Protein AF-A0A402BW98-F1 (afdb_monomer_lite)

Secondary structure (DSSP, 8-state):
-EEEEEEEEEETTEEEEEE--SS-S--EEEEHHHHHHHHHHTT--EEEEES-TTTTHHHHHHHHHHHHHTT-EEEEE-SS-HHHHHHHHTT-HHHHHHHHHSEEE------S----

Structure (mmCIF, N/CA/C/O backbone):
data_AF-A0A402BW98-F1
#
_entry.id   AF-A0A402BW98-F1
#
loop_
_atom_site.group_PDB
_atom_site.id
_atom_site.type_symbol
_atom_site.label_atom_id
_atom_site.label_alt_id
_atom_site.label_comp_id
_atom_site.label_asym_id
_atom_site.label_entity_id
_atom_site.label_seq_id
_atom_site.pdbx_PDB_ins_code
_atom_site.Cartn_x
_atom_site.Cartn_y
_atom_site.Cartn_z
_atom_site.occupancy
_atom_site.B_iso_or_equiv
_atom_site.auth_seq_id
_atom_site.auth_comp_id
_atom_site.auth_asym_id
_atom_site.auth_atom_id
_atom_site.pdbx_PDB_model_num
ATOM 1 N N . MET A 1 1 ? -4.798 -12.628 -4.445 1.00 76.06 1 MET A N 1
ATOM 2 C CA . MET A 1 1 ? -3.613 -12.002 -5.081 1.00 76.06 1 MET A CA 1
ATOM 3 C C . MET A 1 1 ? -2.662 -11.672 -3.960 1.00 76.06 1 MET A C 1
ATOM 5 O O . MET A 1 1 ? -3.155 -11.233 -2.933 1.00 76.06 1 MET A O 1
ATOM 9 N N . ASN A 1 2 ? -1.365 -11.901 -4.153 1.00 87.69 2 ASN A N 1
ATOM 10 C CA . ASN A 1 2 ? -0.379 -11.767 -3.084 1.00 87.69 2 ASN A CA 1
ATOM 11 C C . ASN A 1 2 ? 0.565 -10.602 -3.391 1.00 87.69 2 ASN A C 1
ATOM 13 O O . ASN A 1 2 ? 0.871 -10.343 -4.560 1.00 87.69 2 ASN A O 1
ATOM 17 N N . LEU A 1 3 ? 1.009 -9.919 -2.343 1.00 91.25 3 LEU A N 1
ATOM 18 C CA . LEU A 1 3 ? 2.116 -8.972 -2.366 1.00 91.25 3 LEU A CA 1
ATOM 19 C C . LEU A 1 3 ? 3.427 -9.731 -2.179 1.00 91.25 3 LEU A C 1
ATOM 21 O O . LEU A 1 3 ? 3.516 -10.618 -1.335 1.00 91.25 3 LEU A O 1
ATOM 25 N N . ARG A 1 4 ? 4.441 -9.365 -2.960 1.00 92.50 4 ARG A N 1
ATOM 26 C CA . ARG A 1 4 ? 5.830 -9.772 -2.747 1.00 92.50 4 ARG A CA 1
ATOM 27 C C . ARG A 1 4 ? 6.474 -8.753 -1.821 1.00 92.50 4 ARG A C 1
ATOM 29 O O . ARG A 1 4 ? 6.599 -7.581 -2.182 1.00 92.50 4 ARG A O 1
ATOM 36 N N . VAL A 1 5 ? 6.835 -9.200 -0.631 1.00 92.12 5 VAL A N 1
ATOM 37 C CA . VAL A 1 5 ? 7.271 -8.354 0.478 1.00 92.12 5 VAL A CA 1
ATOM 38 C C . VAL A 1 5 ? 8.657 -8.807 0.910 1.00 92.12 5 VAL A C 1
ATOM 40 O O . VAL A 1 5 ? 8.860 -9.987 1.189 1.00 92.12 5 VAL A O 1
ATOM 43 N N . SER A 1 6 ? 9.610 -7.884 0.947 1.00 91.62 6 SER A N 1
ATOM 44 C CA . SER A 1 6 ? 10.968 -8.135 1.437 1.00 91.62 6 SER A CA 1
ATOM 45 C C . SER A 1 6 ? 11.008 -8.123 2.965 1.00 91.62 6 SER A C 1
ATOM 47 O O . SER A 1 6 ? 11.655 -8.969 3.575 1.00 91.62 6 SER A O 1
ATOM 49 N N . SER A 1 7 ? 10.259 -7.225 3.606 1.00 91.88 7 SER A N 1
ATOM 50 C CA . SER A 1 7 ? 10.093 -7.216 5.062 1.00 91.88 7 SER A CA 1
ATOM 51 C C . SER A 1 7 ? 8.847 -6.450 5.509 1.00 91.88 7 SER A C 1
ATOM 53 O O . SER A 1 7 ? 8.281 -5.645 4.767 1.00 91.88 7 SER A O 1
ATOM 55 N N . ILE A 1 8 ? 8.424 -6.710 6.745 1.00 93.62 8 ILE A N 1
ATOM 56 C CA . ILE A 1 8 ? 7.385 -5.954 7.442 1.00 93.62 8 ILE A CA 1
ATOM 57 C C . ILE A 1 8 ? 8.000 -5.367 8.709 1.00 93.62 8 ILE A C 1
ATOM 59 O O . ILE A 1 8 ? 8.675 -6.077 9.452 1.00 93.62 8 ILE A O 1
ATOM 63 N N . LEU A 1 9 ? 7.739 -4.088 8.954 1.00 94.88 9 LEU A N 1
ATOM 64 C CA . LEU A 1 9 ? 8.121 -3.377 10.169 1.00 94.88 9 LEU A CA 1
ATOM 65 C C . LEU A 1 9 ? 6.863 -2.813 10.823 1.00 94.88 9 LEU A C 1
ATOM 67 O O . LEU A 1 9 ? 5.967 -2.324 10.133 1.00 94.88 9 LEU A O 1
ATOM 71 N N . ILE A 1 10 ? 6.795 -2.897 12.147 1.00 94.50 10 ILE A N 1
ATOM 72 C CA . ILE A 1 10 ? 5.662 -2.412 12.933 1.00 94.50 10 ILE A CA 1
ATOM 73 C C . ILE A 1 10 ? 6.220 -1.477 13.992 1.00 94.50 10 ILE A C 1
ATOM 75 O O . ILE A 1 10 ? 6.999 -1.901 14.845 1.00 94.50 10 ILE A O 1
ATOM 79 N N . GLU A 1 11 ? 5.824 -0.213 13.926 1.00 92.44 11 GLU A N 1
ATOM 80 C CA . GLU A 1 11 ? 6.269 0.826 14.849 1.00 92.44 11 GLU A CA 1
ATOM 81 C C . GLU A 1 11 ? 5.050 1.568 15.388 1.00 92.44 11 GLU A C 1
ATOM 83 O O . GLU A 1 11 ? 4.299 2.185 14.637 1.00 92.44 11 GLU A O 1
ATOM 88 N N . ALA A 1 12 ? 4.833 1.491 16.703 1.00 89.00 12 ALA A N 1
ATOM 89 C CA . ALA A 1 12 ? 3.641 2.024 17.362 1.00 89.00 12 ALA A CA 1
ATOM 90 C C . ALA A 1 12 ? 2.331 1.546 16.697 1.00 89.00 12 ALA A C 1
ATOM 92 O O . ALA A 1 12 ? 1.935 0.403 16.906 1.00 89.00 12 ALA A O 1
ATOM 93 N N . ASN A 1 13 ? 1.678 2.406 15.907 1.00 91.12 13 ASN A N 1
ATOM 94 C CA . ASN A 1 13 ? 0.422 2.118 15.206 1.00 91.12 13 ASN A CA 1
ATOM 95 C C . ASN A 1 13 ? 0.585 2.098 13.675 1.00 91.12 13 ASN A C 1
ATOM 97 O O . ASN A 1 13 ? -0.419 2.157 12.958 1.00 91.12 13 ASN A O 1
ATOM 101 N N . ASP A 1 14 ? 1.821 2.022 13.184 1.00 93.44 14 ASP A N 1
ATOM 102 C CA . ASP A 1 14 ? 2.151 2.093 11.767 1.00 93.44 14 ASP A CA 1
ATOM 103 C C . ASP A 1 14 ? 2.731 0.755 11.294 1.00 93.44 14 ASP A C 1
ATOM 105 O O . ASP A 1 14 ? 3.626 0.174 11.914 1.00 93.44 14 ASP A O 1
ATOM 109 N N . LEU A 1 15 ? 2.212 0.260 10.171 1.00 95.81 15 LEU A N 1
ATOM 110 C CA . LEU A 1 15 ? 2.673 -0.951 9.498 1.00 95.81 15 LEU A CA 1
ATOM 111 C C . LEU A 1 15 ? 3.402 -0.559 8.212 1.00 95.81 15 LEU A C 1
ATOM 113 O O . LEU A 1 15 ? 2.771 -0.146 7.239 1.00 95.81 15 LEU A O 1
ATOM 117 N N . THR A 1 16 ? 4.719 -0.733 8.174 1.00 95.75 16 THR A N 1
ATOM 118 C CA . THR A 1 16 ? 5.513 -0.527 6.958 1.00 95.75 16 THR A CA 1
ATOM 119 C C . THR A 1 16 ? 5.738 -1.855 6.248 1.00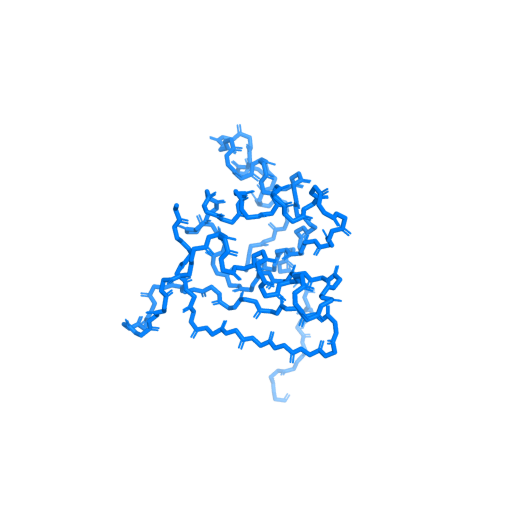 95.75 16 THR A C 1
ATOM 121 O O . THR A 1 16 ? 6.306 -2.792 6.806 1.00 95.75 16 THR A O 1
ATOM 124 N N . ILE A 1 17 ? 5.301 -1.929 4.994 1.00 94.56 17 ILE A N 1
ATOM 125 C CA . ILE A 1 17 ? 5.457 -3.077 4.104 1.00 94.56 17 ILE A CA 1
ATOM 126 C C . ILE A 1 17 ? 6.508 -2.709 3.059 1.00 94.56 17 ILE A C 1
ATOM 128 O O . ILE A 1 17 ? 6.240 -1.931 2.138 1.00 94.56 17 ILE A O 1
ATOM 132 N N . ASN A 1 18 ? 7.697 -3.293 3.192 1.00 92.12 18 ASN A N 1
ATOM 133 C CA . ASN A 1 18 ? 8.765 -3.144 2.213 1.00 92.12 18 ASN A CA 1
ATOM 134 C C . ASN A 1 18 ? 8.481 -4.071 1.033 1.00 92.12 18 ASN A C 1
ATOM 136 O O . ASN A 1 18 ? 8.434 -5.296 1.161 1.00 92.12 18 ASN A O 1
ATOM 140 N N . LEU A 1 19 ? 8.227 -3.473 -0.122 1.00 91.19 19 LEU A N 1
ATOM 141 C CA . LEU A 1 19 ? 7.916 -4.177 -1.349 1.00 91.19 19 LEU A CA 1
ATOM 142 C C . LEU A 1 19 ? 9.189 -4.748 -1.954 1.00 91.19 19 LEU A C 1
ATOM 144 O O . LEU A 1 19 ? 10.228 -4.095 -2.012 1.00 91.19 19 LEU A O 1
ATOM 148 N N . TYR A 1 20 ? 9.066 -5.963 -2.466 1.00 89.31 20 TYR A N 1
ATOM 149 C CA . TYR A 1 20 ? 10.109 -6.568 -3.266 1.00 89.31 20 TYR A CA 1
ATOM 150 C C . TYR A 1 20 ? 10.320 -5.800 -4.583 1.00 89.31 20 TYR A C 1
ATOM 152 O O . TYR A 1 20 ? 9.348 -5.522 -5.296 1.00 89.31 20 TYR A O 1
ATOM 160 N N . ASP A 1 21 ? 11.578 -5.490 -4.897 1.00 82.62 21 ASP A N 1
ATOM 161 C CA . ASP A 1 21 ? 12.016 -4.658 -6.026 1.00 82.62 21 ASP A CA 1
ATOM 162 C C . ASP A 1 21 ? 12.598 -5.454 -7.211 1.00 82.62 21 ASP A C 1
ATOM 164 O O . ASP A 1 21 ? 12.909 -4.875 -8.250 1.00 82.62 21 ASP A O 1
ATOM 168 N N . GLY A 1 22 ? 12.718 -6.780 -7.087 1.00 80.06 22 GLY A N 1
ATOM 169 C CA . GLY A 1 22 ? 13.270 -7.636 -8.140 1.00 80.06 22 GLY A CA 1
ATOM 170 C C . GLY A 1 22 ? 14.771 -7.917 -8.044 1.00 80.06 22 GLY A C 1
ATOM 171 O O . GLY A 1 22 ? 15.269 -8.626 -8.914 1.00 80.06 22 GLY A O 1
ATOM 172 N N . GLN A 1 23 ? 15.497 -7.383 -7.049 1.00 77.06 23 GLN A N 1
ATOM 173 C CA . GLN A 1 23 ? 16.964 -7.513 -6.989 1.00 77.06 23 GLN A CA 1
ATOM 174 C C . GLN A 1 23 ? 17.485 -8.671 -6.119 1.00 77.06 23 GLN A C 1
ATOM 176 O O . GLN A 1 23 ? 18.603 -9.128 -6.341 1.00 77.06 23 GLN A O 1
ATOM 181 N N . CYS A 1 24 ? 16.692 -9.172 -5.168 1.00 68.19 24 CYS A N 1
ATOM 182 C CA . CYS A 1 24 ? 17.083 -10.260 -4.253 1.00 68.19 24 CYS A CA 1
ATOM 183 C C . CYS A 1 24 ? 16.158 -11.481 -4.391 1.00 68.19 24 CYS A C 1
ATOM 185 O O . CYS A 1 24 ? 14.960 -11.314 -4.534 1.00 68.19 24 CYS A O 1
ATOM 187 N N . ASP A 1 25 ? 16.633 -12.720 -4.307 1.00 74.75 25 ASP A N 1
ATOM 188 C CA . ASP A 1 25 ? 15.715 -13.872 -4.436 1.00 74.75 25 ASP A CA 1
ATOM 189 C C . ASP A 1 25 ? 14.816 -14.084 -3.199 1.00 74.75 25 ASP A C 1
ATOM 191 O O . ASP A 1 25 ? 13.761 -14.718 -3.292 1.00 74.75 25 ASP A O 1
ATOM 195 N N . ASP A 1 26 ? 15.180 -13.491 -2.059 1.00 82.50 26 ASP A N 1
ATOM 196 C CA . ASP A 1 26 ? 14.439 -13.613 -0.805 1.00 82.50 26 ASP A CA 1
ATOM 197 C C . ASP A 1 26 ? 13.273 -12.615 -0.728 1.00 82.50 26 ASP A C 1
ATOM 199 O O . ASP A 1 26 ? 13.442 -11.418 -0.475 1.00 82.50 26 ASP A O 1
ATOM 203 N N . TYR A 1 27 ? 12.054 -13.127 -0.911 1.00 88.00 27 TYR A N 1
ATOM 204 C CA . TYR A 1 27 ? 10.810 -12.407 -0.645 1.00 88.00 27 TYR A CA 1
ATOM 205 C C . TYR A 1 27 ? 9.738 -13.343 -0.086 1.00 88.00 27 TYR A C 1
ATOM 207 O O . TYR A 1 27 ? 9.689 -14.536 -0.382 1.00 88.00 27 TYR A O 1
ATOM 215 N N . ASN A 1 28 ? 8.815 -12.771 0.680 1.00 89.38 28 ASN A N 1
ATOM 216 C CA . ASN A 1 28 ? 7.628 -13.459 1.162 1.00 89.38 28 ASN A CA 1
ATOM 217 C C . ASN A 1 28 ? 6.412 -13.094 0.313 1.00 89.38 28 ASN A C 1
ATOM 219 O O . ASN A 1 28 ? 6.265 -11.960 -0.149 1.00 89.38 28 ASN A O 1
ATOM 223 N N . LEU A 1 29 ? 5.515 -14.060 0.130 1.00 91.69 29 LEU A N 1
ATOM 224 C CA . LEU A 1 29 ? 4.197 -13.821 -0.446 1.00 91.69 29 LEU A CA 1
ATOM 225 C C . LEU A 1 29 ? 3.195 -13.624 0.680 1.00 91.69 29 LEU A C 1
ATOM 227 O O . LEU A 1 29 ? 2.937 -14.543 1.450 1.00 91.69 29 LEU A O 1
ATOM 231 N N . ILE A 1 30 ? 2.610 -12.435 0.739 1.00 92.50 30 ILE A N 1
ATOM 232 C CA . ILE A 1 30 ? 1.636 -12.073 1.765 1.00 92.50 30 ILE A CA 1
ATOM 233 C C . ILE A 1 30 ? 0.309 -11.798 1.078 1.00 92.50 30 ILE A C 1
ATOM 235 O O . ILE A 1 30 ? 0.232 -11.016 0.127 1.00 92.50 30 ILE A O 1
ATOM 239 N N . ASP A 1 31 ? -0.735 -12.491 1.515 1.00 92.00 31 ASP A N 1
ATOM 240 C CA . ASP A 1 31 ? -2.074 -12.274 0.992 1.00 92.00 31 ASP A CA 1
ATOM 241 C C . ASP A 1 31 ? -2.748 -11.051 1.640 1.00 92.00 31 ASP A C 1
ATOM 243 O O . ASP A 1 31 ? -2.340 -10.534 2.683 1.00 92.00 31 ASP A O 1
ATOM 247 N N . ASN A 1 32 ? -3.806 -10.567 0.992 1.00 90.06 32 ASN A N 1
ATOM 248 C CA . ASN A 1 32 ? -4.557 -9.414 1.478 1.00 90.06 32 ASN A CA 1
ATOM 249 C C . ASN A 1 32 ? -5.211 -9.659 2.849 1.00 90.06 32 ASN A C 1
ATOM 251 O O . ASN A 1 32 ? -5.368 -8.711 3.614 1.00 90.06 32 ASN A O 1
ATOM 255 N N . ALA A 1 33 ? -5.630 -10.892 3.145 1.00 91.44 33 ALA A N 1
ATOM 256 C CA . ALA A 1 33 ? -6.348 -11.213 4.374 1.00 91.44 33 ALA A CA 1
ATOM 257 C C . ALA A 1 33 ? -5.413 -11.159 5.587 1.00 91.44 33 ALA A C 1
ATOM 259 O O . ALA A 1 33 ? -5.784 -10.583 6.604 1.00 91.44 33 ALA A O 1
ATOM 260 N N . ALA A 1 34 ? -4.183 -11.649 5.451 1.00 92.94 34 ALA A N 1
ATOM 261 C CA . ALA A 1 34 ? -3.144 -11.584 6.466 1.00 92.94 34 ALA A CA 1
ATOM 262 C C . ALA A 1 34 ? -2.824 -10.134 6.855 1.00 92.94 34 ALA A C 1
ATOM 264 O O . ALA A 1 34 ? -2.714 -9.825 8.038 1.00 92.94 34 ALA A O 1
ATOM 265 N N . ILE A 1 35 ? -2.752 -9.221 5.879 1.00 92.88 35 ILE A N 1
ATOM 266 C CA . ILE A 1 35 ? -2.533 -7.791 6.155 1.00 92.88 35 ILE A CA 1
ATOM 267 C C . ILE A 1 35 ? -3.716 -7.202 6.927 1.00 92.88 35 ILE A C 1
ATOM 269 O O . ILE A 1 35 ? -3.512 -6.483 7.901 1.00 92.88 35 ILE A O 1
ATOM 273 N N . LEU A 1 36 ? -4.950 -7.517 6.525 1.00 93.50 36 LEU A N 1
ATOM 274 C CA . LEU A 1 36 ? -6.147 -7.040 7.223 1.00 93.50 36 LEU A CA 1
ATOM 275 C C . LEU A 1 36 ? -6.235 -7.580 8.656 1.00 93.50 36 LEU A C 1
ATOM 277 O O . LEU A 1 36 ? -6.589 -6.830 9.564 1.00 93.50 36 LEU A O 1
ATOM 281 N N . MET A 1 37 ? -5.880 -8.851 8.866 1.00 93.44 37 MET A N 1
ATOM 282 C CA . MET A 1 37 ? -5.811 -9.457 10.196 1.00 93.44 37 MET A CA 1
ATOM 283 C C . MET A 1 37 ? -4.780 -8.745 11.070 1.00 93.44 37 MET A C 1
ATOM 285 O O . MET A 1 37 ? -5.138 -8.288 12.151 1.00 93.44 37 MET A O 1
ATOM 289 N N . LEU A 1 38 ? -3.553 -8.551 10.572 1.00 92.38 38 LEU A N 1
ATOM 290 C CA . LEU A 1 38 ? -2.491 -7.837 11.290 1.00 92.38 38 LEU A CA 1
ATOM 291 C C . LEU A 1 38 ? -2.913 -6.419 11.685 1.00 92.38 38 LEU A C 1
ATOM 293 O O . LEU A 1 38 ? -2.707 -5.998 12.821 1.00 92.38 38 LEU A O 1
ATOM 297 N N . VAL A 1 39 ? -3.531 -5.687 10.757 1.00 94.31 39 VAL A N 1
ATOM 298 C CA . VAL A 1 39 ? -3.987 -4.314 10.996 1.00 94.31 39 VAL A CA 1
ATOM 299 C C . VAL A 1 39 ? -5.045 -4.259 12.095 1.00 94.31 39 VAL A C 1
ATOM 301 O O . VAL A 1 39 ? -4.987 -3.385 12.959 1.00 94.31 39 VAL A O 1
ATOM 304 N N . ASN A 1 40 ? -5.982 -5.206 12.093 1.00 92.75 40 ASN A N 1
ATOM 305 C CA . ASN A 1 40 ? -7.031 -5.281 13.099 1.00 92.75 40 ASN A CA 1
ATOM 306 C C . ASN A 1 40 ? -6.500 -5.733 14.471 1.00 92.75 40 ASN A C 1
ATOM 308 O O . ASN A 1 40 ? -6.814 -5.109 15.481 1.00 92.75 40 ASN A O 1
ATOM 312 N N . GLU A 1 41 ? -5.686 -6.789 14.514 1.00 92.88 41 GLU A N 1
ATOM 313 C CA . GLU A 1 41 ? -5.139 -7.362 15.754 1.00 92.88 41 GLU A CA 1
ATOM 314 C C . GLU A 1 41 ? -4.233 -6.383 16.499 1.00 92.88 41 GLU A C 1
ATOM 316 O O . GLU A 1 41 ? -4.272 -6.307 17.727 1.00 92.88 41 GLU A O 1
ATOM 321 N N . LEU A 1 42 ? -3.445 -5.607 15.757 1.00 92.94 42 LEU A N 1
ATOM 322 C CA . LEU A 1 42 ? -2.466 -4.679 16.317 1.00 92.94 42 LEU A CA 1
ATOM 323 C C . LEU A 1 42 ? -2.983 -3.237 16.389 1.00 92.94 42 LEU A C 1
ATOM 325 O O . LEU A 1 42 ? -2.233 -2.338 16.755 1.00 92.94 42 LEU A O 1
ATOM 329 N N . ASN A 1 43 ? -4.263 -3.008 16.064 1.00 92.94 43 ASN A N 1
ATOM 330 C CA . ASN A 1 43 ? -4.905 -1.688 16.064 1.00 92.94 43 ASN A CA 1
ATOM 331 C C . ASN A 1 43 ? -4.116 -0.633 15.260 1.00 92.94 43 ASN A C 1
ATOM 333 O O . ASN A 1 43 ? -4.055 0.545 15.631 1.00 92.94 43 ASN A O 1
ATOM 337 N N . ILE A 1 44 ? -3.524 -1.075 14.148 1.00 95.69 44 ILE A N 1
ATOM 338 C CA . ILE A 1 44 ? -2.780 -0.234 13.212 1.00 95.69 44 ILE A CA 1
ATOM 339 C C . ILE A 1 44 ? -3.717 0.854 12.689 1.00 95.69 44 ILE A C 1
ATOM 341 O O . ILE A 1 44 ? -4.892 0.610 12.417 1.00 95.69 44 ILE A O 1
ATOM 345 N N . LYS A 1 45 ? -3.205 2.075 12.557 1.00 94.38 45 LYS A N 1
ATOM 346 C CA . LYS A 1 45 ? -3.930 3.231 12.006 1.00 94.38 45 LYS A CA 1
ATOM 347 C C . LYS A 1 45 ? -3.437 3.606 10.618 1.00 94.38 45 LYS A C 1
ATOM 349 O O . LYS A 1 45 ? -4.178 4.238 9.864 1.00 94.38 45 LYS A O 1
ATOM 354 N N . GLN A 1 46 ? -2.220 3.197 10.275 1.00 95.06 46 GLN A N 1
ATOM 355 C CA . GLN A 1 46 ? -1.574 3.551 9.025 1.00 95.06 46 GLN A CA 1
ATOM 356 C C . GLN A 1 46 ? -0.805 2.370 8.431 1.00 95.06 46 GLN A C 1
ATOM 358 O O . GLN A 1 46 ? -0.094 1.657 9.133 1.00 95.06 46 GLN A O 1
ATOM 363 N N . VAL A 1 47 ? -0.912 2.192 7.117 1.00 95.69 47 VAL A N 1
ATOM 364 C CA . VAL A 1 47 ? -0.105 1.241 6.348 1.00 95.69 47 VAL A CA 1
ATOM 365 C C . VAL A 1 47 ? 0.718 2.000 5.315 1.00 95.69 47 VAL A C 1
ATOM 367 O O . VAL A 1 47 ? 0.171 2.772 4.528 1.00 95.69 47 VAL A O 1
ATOM 370 N N . ILE A 1 48 ? 2.026 1.766 5.300 1.00 94.94 48 ILE A N 1
ATOM 371 C CA . ILE A 1 48 ? 2.978 2.399 4.388 1.00 94.94 48 ILE A CA 1
ATOM 372 C C . ILE A 1 48 ? 3.548 1.326 3.461 1.00 94.94 48 ILE A C 1
ATOM 374 O O . ILE A 1 48 ? 4.229 0.408 3.909 1.00 94.94 48 ILE A O 1
ATOM 378 N N . PHE A 1 49 ? 3.315 1.450 2.159 1.00 94.00 49 PHE A N 1
ATOM 379 C CA . PHE A 1 49 ? 4.002 0.659 1.141 1.00 94.00 49 PHE A CA 1
ATOM 380 C C . PHE A 1 49 ? 5.282 1.381 0.715 1.00 94.00 49 PHE A C 1
ATOM 382 O O . PHE A 1 49 ? 5.205 2.499 0.205 1.00 94.00 49 PHE A O 1
ATOM 389 N N . LEU A 1 50 ? 6.445 0.756 0.904 1.00 90.00 50 LEU A N 1
ATOM 390 C CA . LEU A 1 50 ? 7.752 1.319 0.547 1.00 90.00 50 LEU A CA 1
ATOM 391 C C . LEU A 1 50 ? 8.412 0.495 -0.565 1.00 90.00 50 LEU A C 1
ATOM 393 O O . LEU A 1 50 ? 8.486 -0.724 -0.450 1.00 90.00 50 LEU A O 1
ATOM 397 N N . GLY A 1 51 ? 8.910 1.144 -1.623 1.00 85.50 51 GLY A N 1
ATOM 398 C CA . GLY A 1 51 ? 9.681 0.502 -2.699 1.00 85.50 51 GLY A CA 1
ATOM 399 C C . GLY A 1 51 ? 9.012 0.577 -4.078 1.00 85.50 51 GLY A C 1
ATOM 400 O O . GLY A 1 51 ? 8.283 1.523 -4.386 1.00 85.50 51 GLY A O 1
ATOM 401 N N . GLU A 1 52 ? 9.254 -0.422 -4.934 1.00 83.12 52 GLU A N 1
ATOM 402 C CA . GLU A 1 52 ? 8.804 -0.446 -6.340 1.00 83.12 52 GLU A CA 1
ATOM 403 C C . GLU A 1 52 ? 7.300 -0.767 -6.499 1.00 83.12 52 GLU A C 1
ATOM 405 O O . GLU A 1 52 ? 6.878 -1.794 -7.042 1.00 83.12 52 GLU A O 1
ATOM 410 N N . ALA A 1 53 ? 6.445 0.160 -6.056 1.00 82.25 53 ALA A N 1
ATOM 411 C CA . ALA A 1 53 ? 4.985 0.038 -6.105 1.00 82.25 53 ALA A CA 1
ATOM 412 C C . ALA A 1 53 ? 4.405 -0.131 -7.525 1.00 82.25 53 ALA A C 1
ATOM 414 O O . ALA A 1 53 ? 3.305 -0.670 -7.697 1.00 82.25 53 ALA A O 1
ATOM 415 N N . LEU A 1 54 ? 5.135 0.280 -8.568 1.00 84.12 54 LEU A N 1
ATOM 416 C CA . LEU A 1 54 ? 4.711 0.103 -9.960 1.00 84.12 54 LEU A CA 1
ATOM 417 C C . LEU A 1 54 ? 4.731 -1.364 -10.408 1.00 84.12 54 LEU A C 1
ATOM 419 O O . LEU A 1 54 ? 3.874 -1.781 -11.188 1.00 84.12 54 LEU A O 1
ATOM 423 N N . MET A 1 55 ? 5.643 -2.181 -9.875 1.00 84.88 55 MET A N 1
ATOM 424 C CA . MET A 1 55 ? 5.705 -3.612 -10.201 1.00 84.88 55 MET A CA 1
ATOM 425 C C . MET A 1 55 ? 4.556 -4.407 -9.574 1.00 84.88 55 MET A C 1
ATOM 427 O O . MET A 1 55 ? 4.231 -5.513 -10.013 1.00 84.88 55 MET A O 1
ATOM 431 N N . GLN A 1 56 ? 3.937 -3.848 -8.534 1.00 89.56 56 GLN A N 1
ATOM 432 C CA . GLN A 1 56 ? 2.942 -4.516 -7.702 1.00 89.56 56 GLN A CA 1
ATOM 433 C C . GLN A 1 56 ? 1.662 -3.682 -7.544 1.00 89.56 56 GLN A C 1
ATOM 435 O O . GLN A 1 56 ? 0.890 -3.879 -6.610 1.00 89.56 56 GLN A O 1
ATOM 440 N N . THR A 1 57 ? 1.370 -2.783 -8.489 1.00 89.38 57 THR A N 1
ATOM 441 C CA . THR A 1 57 ? 0.258 -1.823 -8.371 1.00 89.38 57 THR A CA 1
ATOM 442 C C . THR A 1 57 ? -1.091 -2.502 -8.152 1.00 89.38 57 THR A C 1
ATOM 444 O O . THR A 1 57 ? -1.873 -2.078 -7.311 1.00 89.38 57 THR A O 1
ATOM 447 N N . LYS A 1 58 ? -1.379 -3.584 -8.885 1.00 90.31 58 LYS A N 1
ATOM 448 C CA . LYS A 1 58 ? -2.655 -4.301 -8.766 1.00 90.31 58 LYS A CA 1
ATOM 449 C C . LYS A 1 58 ? -2.871 -4.924 -7.374 1.00 90.31 58 LYS A C 1
ATOM 451 O O . LYS A 1 58 ? -3.931 -4.676 -6.803 1.00 90.31 58 LYS A O 1
ATOM 456 N N . PRO A 1 59 ? -1.941 -5.728 -6.817 1.00 91.50 59 PRO A N 1
ATOM 457 C CA . PRO A 1 59 ? -2.114 -6.242 -5.461 1.00 91.50 59 PRO A CA 1
ATOM 458 C C . PRO A 1 59 ? -2.145 -5.125 -4.407 1.00 91.50 59 PRO A C 1
ATOM 460 O O . PRO A 1 59 ? -3.006 -5.190 -3.532 1.00 91.50 59 PRO A O 1
ATOM 463 N N . ILE A 1 60 ? -1.330 -4.068 -4.538 1.00 92.75 60 ILE A N 1
ATOM 464 C CA . ILE A 1 60 ? -1.363 -2.917 -3.615 1.00 92.75 60 ILE A CA 1
ATOM 465 C C . ILE A 1 60 ? -2.742 -2.255 -3.618 1.00 92.75 60 ILE A C 1
ATOM 467 O O . ILE A 1 60 ? -3.329 -2.078 -2.560 1.00 92.75 60 ILE A O 1
ATOM 471 N N . VAL A 1 61 ? -3.301 -1.955 -4.793 1.00 92.62 61 VAL A N 1
ATOM 472 C CA . VAL A 1 61 ? -4.635 -1.344 -4.930 1.00 92.62 61 VAL A CA 1
ATOM 473 C C . VAL A 1 61 ? -5.713 -2.171 -4.240 1.00 92.62 61 VAL A C 1
ATOM 475 O O . VAL A 1 61 ? -6.559 -1.616 -3.546 1.00 92.62 61 VAL A O 1
ATOM 478 N N . ASN A 1 62 ? -5.681 -3.496 -4.392 1.00 92.00 62 ASN A N 1
ATOM 479 C CA . ASN A 1 62 ? -6.674 -4.365 -3.763 1.00 92.00 62 ASN A CA 1
ATOM 480 C C . ASN A 1 62 ? -6.587 -4.322 -2.227 1.00 92.00 62 ASN A C 1
ATOM 482 O O . ASN A 1 62 ? -7.616 -4.338 -1.549 1.00 92.00 62 ASN A O 1
ATOM 486 N N . VAL A 1 63 ? -5.369 -4.281 -1.677 1.00 93.81 63 VAL A N 1
ATOM 487 C CA . VAL A 1 63 ? -5.157 -4.144 -0.229 1.00 93.81 63 VAL A CA 1
ATOM 488 C C . VAL A 1 63 ? -5.567 -2.749 0.236 1.00 93.81 63 VAL A C 1
ATOM 490 O O . VAL A 1 63 ? -6.350 -2.631 1.172 1.00 93.81 63 VAL A O 1
ATOM 493 N N . ALA A 1 64 ? -5.121 -1.703 -0.458 1.00 93.50 64 ALA A N 1
ATOM 494 C CA . ALA A 1 64 ? -5.404 -0.310 -0.132 1.00 93.50 64 ALA A CA 1
ATOM 495 C C . ALA A 1 64 ? -6.906 0.001 -0.122 1.00 93.50 64 ALA A C 1
ATOM 497 O O . ALA A 1 64 ? -7.393 0.636 0.810 1.00 93.50 64 ALA A O 1
ATOM 498 N N . ALA A 1 65 ? -7.657 -0.499 -1.109 1.00 93.25 65 ALA A N 1
ATOM 499 C CA . ALA A 1 65 ? -9.109 -0.352 -1.150 1.00 93.25 65 ALA A CA 1
ATOM 500 C C . ALA A 1 65 ? -9.784 -0.996 0.074 1.00 93.25 65 ALA A C 1
ATOM 502 O O . ALA A 1 65 ? -10.686 -0.407 0.670 1.00 93.25 65 ALA A O 1
ATOM 503 N N . SER A 1 66 ? -9.309 -2.177 0.483 1.00 93.19 66 SER A N 1
ATOM 504 C CA . SER A 1 66 ? -9.823 -2.875 1.665 1.00 93.19 66 SER A CA 1
ATOM 505 C C . SER A 1 66 ? -9.490 -2.101 2.944 1.00 93.19 66 SER A C 1
ATOM 507 O O . SER A 1 66 ? -10.383 -1.816 3.733 1.00 93.19 66 SER A O 1
ATOM 509 N N . LEU A 1 67 ? -8.238 -1.671 3.112 1.00 94.06 67 LEU A N 1
ATOM 510 C CA . LEU A 1 67 ? -7.778 -0.892 4.265 1.00 94.06 67 LEU A CA 1
ATOM 511 C C . LEU A 1 67 ? -8.536 0.434 4.416 1.00 94.06 67 LEU A C 1
ATOM 513 O O . LEU A 1 67 ? -9.014 0.741 5.508 1.00 94.06 67 LEU A O 1
ATOM 517 N N . LYS A 1 68 ? -8.740 1.181 3.321 1.00 91.38 68 LYS A N 1
ATOM 518 C CA . LYS A 1 68 ? -9.531 2.421 3.359 1.00 91.38 68 LYS A CA 1
ATOM 519 C C . LYS A 1 68 ? -10.973 2.184 3.805 1.00 91.38 68 LYS A C 1
ATOM 521 O O . LYS A 1 68 ? -11.521 3.030 4.506 1.00 91.38 68 LYS A O 1
ATOM 526 N N . SER A 1 69 ? -11.583 1.045 3.463 1.00 90.81 69 SER A N 1
ATOM 527 C CA . SER A 1 69 ? -12.943 0.721 3.927 1.00 90.81 69 SER A CA 1
ATOM 528 C C . SER A 1 69 ? -13.041 0.520 5.447 1.00 90.81 69 SER A C 1
ATOM 530 O O . SER A 1 69 ? -14.109 0.721 6.018 1.00 90.81 69 SER A O 1
ATOM 532 N N . PHE A 1 70 ? -11.918 0.214 6.108 1.00 88.62 70 PHE A N 1
ATOM 533 C CA . PHE A 1 70 ? -11.795 0.136 7.568 1.00 88.62 70 PHE A CA 1
ATOM 534 C C . PHE A 1 70 ? -11.325 1.453 8.211 1.00 88.62 70 PHE A C 1
ATOM 536 O O . PHE A 1 70 ? -11.062 1.490 9.410 1.00 88.62 70 PHE A O 1
ATOM 543 N N . GLY A 1 71 ? -11.210 2.541 7.439 1.00 91.38 71 GLY A N 1
ATOM 544 C CA . GLY A 1 71 ? -10.744 3.837 7.943 1.00 91.38 71 GLY A CA 1
ATOM 545 C C . GLY A 1 71 ? -9.240 3.895 8.226 1.00 91.38 71 GLY A C 1
ATOM 546 O O . GLY A 1 71 ? -8.799 4.746 8.994 1.00 91.38 71 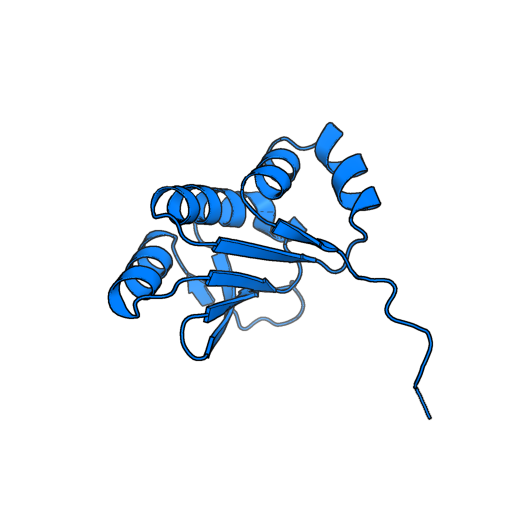GLY A O 1
ATOM 547 N N . ILE A 1 72 ? -8.458 2.994 7.628 1.00 94.19 72 ILE A N 1
ATOM 548 C CA . ILE A 1 72 ? -7.001 2.943 7.771 1.00 94.19 72 ILE A CA 1
ATOM 549 C C . ILE A 1 72 ? -6.358 3.869 6.742 1.00 94.19 72 ILE A C 1
ATOM 551 O O . ILE A 1 72 ? -6.693 3.820 5.554 1.00 94.19 72 ILE A O 1
ATOM 555 N N . THR A 1 73 ? -5.410 4.694 7.183 1.00 94.12 73 THR A N 1
ATOM 556 C CA . THR A 1 73 ? -4.616 5.541 6.288 1.00 94.12 73 THR A CA 1
ATOM 557 C C . THR A 1 73 ? -3.651 4.671 5.494 1.00 94.12 73 THR A C 1
ATOM 559 O O . THR A 1 73 ? -2.967 3.823 6.061 1.00 94.12 73 THR A O 1
ATOM 562 N N . VAL A 1 74 ? -3.567 4.881 4.182 1.00 94.06 74 VAL A N 1
ATOM 563 C CA . VAL A 1 74 ? -2.672 4.108 3.314 1.00 94.06 74 VAL A CA 1
ATOM 564 C C . VAL A 1 74 ? -1.765 5.059 2.554 1.00 94.06 74 VAL A C 1
ATOM 566 O O . VAL A 1 74 ? -2.251 5.907 1.810 1.00 94.06 74 VAL A O 1
ATOM 569 N N . ILE A 1 75 ? -0.456 4.898 2.712 1.00 92.31 75 ILE A N 1
ATOM 570 C CA . ILE A 1 75 ? 0.573 5.701 2.048 1.00 92.31 75 ILE A CA 1
ATOM 571 C C . ILE A 1 75 ? 1.370 4.796 1.116 1.00 92.31 75 ILE A C 1
ATOM 573 O O . ILE A 1 75 ? 1.725 3.677 1.483 1.00 92.31 75 ILE A O 1
ATOM 577 N N . THR A 1 76 ? 1.693 5.291 -0.076 1.00 90.38 76 THR A N 1
ATOM 578 C CA . THR A 1 76 ? 2.638 4.619 -0.976 1.00 90.38 76 THR A CA 1
ATOM 579 C C . THR A 1 76 ? 3.823 5.537 -1.228 1.00 90.38 76 THR A C 1
ATOM 581 O O . THR A 1 76 ? 3.664 6.606 -1.814 1.00 90.38 76 THR A O 1
ATOM 584 N N . LYS A 1 77 ? 5.016 5.113 -0.813 1.00 88.06 77 LYS A N 1
ATOM 585 C CA . LYS A 1 77 ? 6.282 5.795 -1.091 1.00 88.06 77 LYS A CA 1
ATOM 586 C C . LYS A 1 77 ? 6.919 5.174 -2.325 1.00 88.06 77 LYS A C 1
ATOM 588 O O . LYS A 1 77 ? 7.254 3.989 -2.325 1.00 88.06 77 LYS A O 1
ATOM 593 N N . SER A 1 78 ? 7.049 5.970 -3.380 1.00 78.56 78 SER A N 1
ATOM 594 C CA . SER A 1 78 ? 7.560 5.529 -4.675 1.0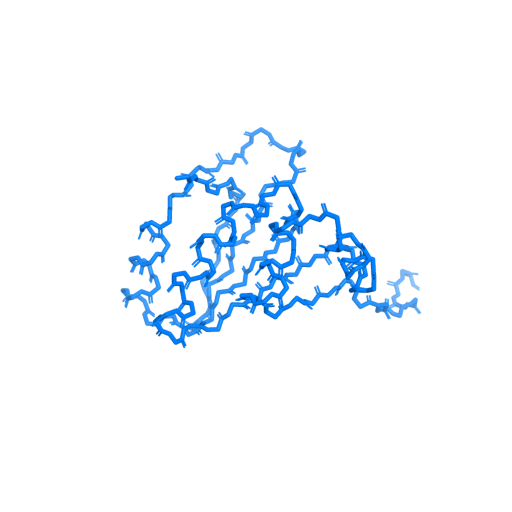0 78.56 78 SER A CA 1
ATOM 595 C C . SER A 1 78 ? 8.828 6.288 -5.052 1.00 78.56 78 SER A C 1
ATOM 597 O O . SER A 1 78 ? 8.929 7.484 -4.804 1.00 78.56 78 SER A O 1
ATOM 599 N N . ASN A 1 79 ? 9.756 5.615 -5.734 1.00 77.25 79 ASN A N 1
ATOM 600 C CA . ASN A 1 79 ? 10.969 6.235 -6.281 1.00 77.25 79 ASN A CA 1
ATOM 601 C C . ASN A 1 79 ? 10.692 7.197 -7.454 1.00 77.25 79 ASN A C 1
ATOM 603 O O . ASN A 1 79 ? 11.597 7.873 -7.936 1.00 77.25 79 ASN A O 1
ATOM 607 N N . TYR A 1 80 ? 9.451 7.255 -7.938 1.00 76.31 80 TYR A N 1
ATOM 608 C CA . TYR A 1 80 ? 9.051 8.119 -9.043 1.00 76.31 80 TYR A CA 1
ATOM 609 C C . TYR A 1 80 ? 8.512 9.448 -8.520 1.00 76.31 80 TYR A C 1
ATOM 611 O O . TYR A 1 80 ? 7.802 9.498 -7.515 1.00 76.31 80 TYR A O 1
ATOM 619 N N . ALA A 1 81 ? 8.794 10.528 -9.249 1.00 77.06 81 ALA A N 1
ATOM 620 C CA . ALA A 1 81 ? 8.173 11.819 -8.980 1.00 77.06 81 ALA A CA 1
ATOM 621 C C . ALA A 1 81 ? 6.651 11.741 -9.202 1.00 77.06 81 ALA A C 1
ATOM 623 O O . ALA A 1 81 ? 6.170 11.057 -10.115 1.00 77.06 81 ALA A O 1
ATOM 624 N N . PHE A 1 82 ? 5.887 12.468 -8.390 1.00 76.88 82 PHE A N 1
ATOM 625 C CA . PHE A 1 82 ? 4.424 12.429 -8.409 1.00 76.88 82 PHE A CA 1
ATOM 626 C C . PHE A 1 82 ? 3.838 12.808 -9.782 1.00 76.88 82 PHE A C 1
ATOM 628 O O . PHE A 1 82 ? 2.911 12.162 -10.276 1.00 76.88 82 PHE A O 1
ATOM 635 N N . GLU A 1 83 ? 4.431 13.783 -10.471 1.00 76.81 83 GLU A N 1
ATOM 636 C CA . GLU A 1 83 ? 4.027 14.221 -11.811 1.00 76.81 83 GLU A CA 1
ATOM 637 C C . GLU A 1 83 ? 4.178 13.104 -12.851 1.00 76.81 83 GLU A C 1
ATOM 639 O O . GLU A 1 83 ? 3.342 12.961 -13.753 1.00 76.81 83 GLU A O 1
ATOM 644 N N . GLN A 1 84 ? 5.218 12.274 -12.716 1.00 79.12 84 GLN A N 1
ATOM 645 C CA . GLN A 1 84 ? 5.425 11.119 -13.589 1.00 79.12 84 GLN A CA 1
ATOM 646 C C . GLN A 1 84 ? 4.330 10.078 -13.355 1.00 79.12 84 GLN A C 1
ATOM 648 O O . GLN A 1 84 ? 3.729 9.589 -14.315 1.00 79.12 84 GLN A O 1
ATOM 653 N N . LEU A 1 85 ? 3.994 9.812 -12.090 1.00 80.44 85 LEU A N 1
ATOM 654 C CA . LEU A 1 85 ? 2.918 8.893 -11.719 1.00 80.44 85 LEU A CA 1
ATOM 655 C C . LEU A 1 85 ? 1.558 9.370 -12.248 1.00 80.44 85 LEU A C 1
ATOM 657 O O . LEU A 1 85 ? 0.810 8.568 -12.813 1.00 80.44 85 LEU A O 1
ATOM 661 N N . ILE A 1 86 ? 1.260 10.673 -12.178 1.00 82.06 86 ILE A N 1
ATOM 662 C CA . ILE A 1 86 ? 0.050 11.254 -12.784 1.00 82.06 86 ILE A CA 1
ATOM 663 C C . ILE A 1 86 ? 0.033 11.021 -14.295 1.00 82.06 86 ILE A C 1
ATOM 665 O O . ILE A 1 86 ? -0.982 10.569 -14.835 1.00 82.06 86 ILE A O 1
ATOM 669 N N . SER A 1 87 ? 1.133 11.310 -14.990 1.00 83.94 87 SER A N 1
ATOM 670 C CA . SER A 1 87 ? 1.222 11.134 -16.443 1.00 83.94 87 SER A CA 1
ATOM 671 C C . SER A 1 87 ? 0.972 9.677 -16.847 1.00 83.94 87 SER A C 1
ATOM 673 O O . SER A 1 87 ? 0.162 9.394 -17.737 1.00 83.94 87 SER A O 1
ATOM 675 N N . MET A 1 88 ? 1.582 8.738 -16.123 1.00 81.75 88 MET A N 1
ATOM 676 C CA . MET A 1 88 ? 1.411 7.299 -16.327 1.00 81.75 88 MET A CA 1
ATOM 677 C C . MET A 1 88 ? -0.009 6.822 -15.984 1.00 81.75 88 MET A C 1
ATOM 679 O O . MET A 1 88 ? -0.542 5.934 -16.656 1.00 81.75 88 MET A O 1
ATOM 683 N N . SER A 1 89 ? -0.667 7.429 -14.989 1.00 84.69 89 SER A N 1
ATOM 684 C CA . SER A 1 89 ? -2.016 7.039 -14.551 1.00 84.69 89 SER A CA 1
ATOM 685 C C . SER A 1 89 ? -3.077 7.213 -15.638 1.00 84.69 89 SER A C 1
ATOM 687 O O . SER A 1 89 ? -4.031 6.438 -15.704 1.00 84.69 89 SER A O 1
ATOM 689 N N . ARG A 1 90 ? -2.871 8.153 -16.572 1.00 83.38 90 ARG A N 1
ATOM 690 C CA . ARG A 1 90 ? -3.766 8.372 -17.722 1.00 83.38 90 ARG A CA 1
ATOM 691 C C . ARG A 1 90 ? -3.894 7.139 -18.617 1.00 83.38 90 ARG A C 1
ATOM 693 O O . ARG A 1 90 ? -4.901 6.986 -19.299 1.00 83.38 90 ARG A O 1
ATOM 700 N N . ARG A 1 91 ? -2.877 6.272 -18.622 1.00 83.94 91 ARG A N 1
ATOM 701 C CA . ARG A 1 91 ? -2.802 5.065 -19.460 1.00 83.94 91 ARG A CA 1
ATOM 702 C C . ARG A 1 91 ? -2.979 3.768 -18.664 1.00 83.94 91 ARG A C 1
ATOM 704 O O . ARG A 1 91 ? -3.088 2.707 -19.268 1.00 83.94 91 ARG A O 1
ATOM 711 N N . SER A 1 92 ? -3.028 3.833 -17.330 1.00 85.81 92 SER A N 1
ATOM 712 C CA . SER A 1 92 ? -3.105 2.660 -16.452 1.00 85.81 92 SER A CA 1
ATOM 713 C C . SER A 1 92 ? -4.193 2.812 -15.391 1.00 85.81 92 SER A C 1
ATOM 715 O O . SER A 1 92 ? -4.053 3.568 -14.430 1.00 85.81 92 SER A O 1
ATOM 717 N N . LYS A 1 93 ? -5.262 2.014 -15.520 1.00 87.12 93 LYS A N 1
ATOM 718 C CA . LYS A 1 93 ? -6.376 1.988 -14.556 1.00 87.12 93 LYS A CA 1
ATOM 719 C C . LYS A 1 93 ? -5.938 1.635 -13.131 1.00 87.12 93 LYS A C 1
ATOM 721 O O . LYS A 1 93 ? -6.513 2.143 -12.178 1.00 87.12 93 LYS A O 1
ATOM 726 N N . TYR A 1 94 ? -4.922 0.782 -12.986 1.00 86.50 94 TYR A N 1
ATOM 727 C CA . TYR A 1 94 ? -4.421 0.374 -11.674 1.00 86.50 94 TYR A CA 1
ATOM 728 C C . TYR A 1 94 ? -3.597 1.478 -11.028 1.00 86.50 94 TYR A C 1
ATOM 730 O O . TYR A 1 94 ? -3.728 1.705 -9.835 1.00 86.50 94 TYR A O 1
ATOM 738 N N . LEU A 1 95 ? -2.800 2.208 -11.808 1.00 85.62 95 LEU A N 1
ATOM 739 C CA . LEU A 1 95 ? -2.045 3.331 -11.267 1.00 85.62 95 LEU A CA 1
ATOM 740 C C . LEU A 1 95 ? -2.969 4.489 -10.880 1.00 85.62 95 LEU A C 1
ATOM 742 O O . LEU A 1 95 ? -2.775 5.112 -9.845 1.00 85.62 95 LEU A O 1
ATOM 746 N N . ARG A 1 96 ? -4.026 4.723 -11.664 1.00 87.31 96 ARG A N 1
ATOM 747 C CA . ARG A 1 96 ? -5.089 5.656 -11.283 1.00 87.31 96 ARG A CA 1
ATOM 748 C C . ARG A 1 96 ? -5.749 5.258 -9.960 1.00 87.31 96 ARG A C 1
ATOM 750 O O . ARG A 1 96 ? -5.886 6.104 -9.090 1.00 87.31 96 ARG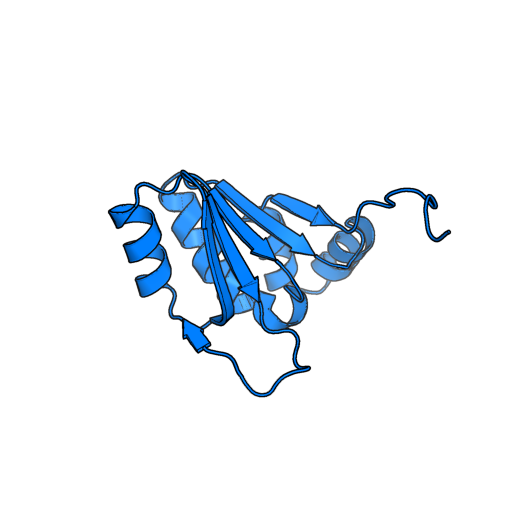 A O 1
ATOM 757 N N . ALA A 1 97 ? -6.102 3.983 -9.797 1.00 87.62 97 ALA A N 1
ATOM 758 C CA . ALA A 1 97 ? -6.665 3.481 -8.544 1.00 87.62 97 ALA A CA 1
ATOM 759 C C . ALA A 1 97 ? -5.667 3.572 -7.373 1.00 87.62 97 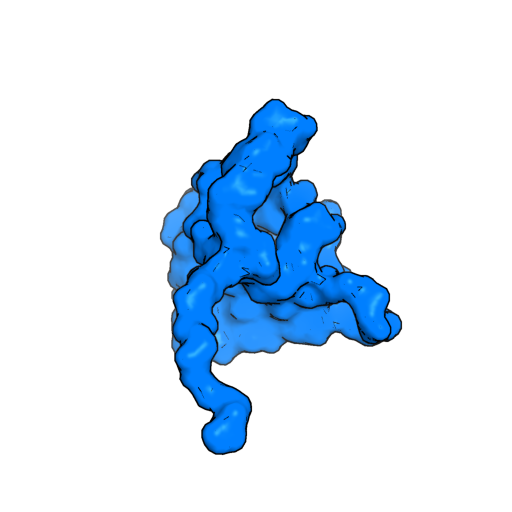ALA A C 1
ATOM 761 O O . ALA A 1 97 ? -6.066 3.848 -6.249 1.00 87.62 97 ALA A O 1
ATOM 762 N N . LEU A 1 98 ? -4.366 3.388 -7.618 1.00 87.19 98 LEU A N 1
ATOM 763 C CA . LEU A 1 98 ? -3.335 3.553 -6.590 1.00 87.19 98 LEU A CA 1
ATOM 764 C C . LEU A 1 98 ? -3.298 4.996 -6.068 1.00 87.19 98 LEU A C 1
ATOM 766 O O . LEU A 1 98 ? -3.276 5.199 -4.858 1.00 87.19 98 LEU A O 1
ATOM 770 N N . LEU A 1 99 ? -3.353 5.979 -6.972 1.00 86.38 99 LEU A N 1
ATOM 771 C CA . LEU A 1 99 ? -3.410 7.406 -6.628 1.00 86.38 99 LEU A CA 1
ATOM 772 C C . LEU A 1 99 ? -4.718 7.806 -5.921 1.00 86.38 99 LEU A C 1
ATOM 774 O O . LEU A 1 99 ? -4.760 8.826 -5.248 1.00 86.38 99 LEU A O 1
ATOM 778 N N . GLU A 1 100 ? -5.789 7.028 -6.080 1.00 88.12 100 GLU A N 1
ATOM 779 C CA . GLU A 1 100 ? -7.078 7.257 -5.413 1.00 88.12 100 GLU A CA 1
ATOM 780 C C . GLU A 1 100 ? -7.111 6.646 -3.999 1.00 88.12 100 GLU A C 1
ATOM 782 O O . GLU A 1 100 ? -7.586 7.253 -3.030 1.00 88.12 100 GLU A O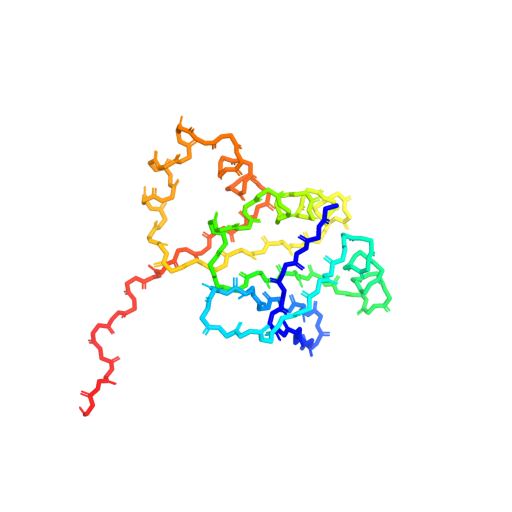 1
ATOM 787 N N . TYR A 1 101 ? -6.593 5.425 -3.858 1.00 86.12 101 TYR A N 1
ATOM 788 C CA . TYR A 1 101 ? -6.658 4.679 -2.603 1.00 86.12 101 TYR A CA 1
ATOM 789 C C . TYR A 1 101 ? -5.479 4.916 -1.670 1.00 86.12 101 TYR A C 1
ATOM 791 O O . TYR A 1 101 ? -5.571 4.526 -0.509 1.00 86.12 101 TYR A O 1
ATOM 799 N N . THR A 1 102 ? -4.409 5.556 -2.131 1.00 84.38 102 THR A N 1
ATOM 800 C CA . THR A 1 102 ? -3.228 5.813 -1.304 1.00 84.38 102 THR A CA 1
ATOM 801 C C . THR A 1 102 ? -2.769 7.253 -1.429 1.00 84.38 102 THR A C 1
ATOM 803 O O . THR A 1 102 ? -2.832 7.834 -2.512 1.00 84.38 102 THR A O 1
ATOM 806 N N . ASP A 1 103 ? -2.274 7.806 -0.328 1.00 81.94 103 ASP A N 1
ATOM 807 C CA . ASP A 1 103 ? -1.525 9.053 -0.352 1.00 81.94 103 ASP A CA 1
ATOM 808 C C . ASP A 1 103 ? -0.138 8.738 -0.917 1.00 81.94 103 ASP A C 1
ATOM 810 O O . ASP A 1 103 ? 0.721 8.152 -0.251 1.00 81.94 103 ASP A O 1
ATOM 814 N N . VAL A 1 104 ? 0.049 9.034 -2.203 1.00 75.19 104 VAL A N 1
ATOM 815 C CA . VAL A 1 104 ? 1.310 8.759 -2.889 1.00 75.19 104 VAL A CA 1
ATOM 816 C C . VAL A 1 104 ? 2.291 9.884 -2.608 1.00 75.19 104 VAL A C 1
ATOM 818 O O . VAL A 1 104 ? 2.123 11.005 -3.084 1.00 75.19 104 VAL A O 1
ATOM 821 N N . GLN A 1 105 ? 3.343 9.557 -1.867 1.00 74.06 105 GLN A N 1
ATOM 822 C CA . GLN A 1 105 ? 4.511 10.410 -1.710 1.00 74.06 105 GLN A CA 1
ATOM 823 C C . GLN A 1 105 ? 5.500 9.992 -2.798 1.00 74.06 105 GLN A C 1
ATOM 825 O O . GLN A 1 105 ? 6.038 8.880 -2.775 1.00 74.06 105 GLN A O 1
ATOM 830 N N . GLY A 1 106 ? 5.653 10.843 -3.815 1.00 59.88 106 GLY A N 1
ATOM 831 C CA . GLY A 1 106 ? 6.712 10.659 -4.801 1.00 59.88 106 GLY A CA 1
ATOM 832 C C . GLY A 1 106 ? 8.082 10.826 -4.148 1.00 59.88 106 GLY A C 1
ATOM 833 O O . GLY A 1 106 ? 8.178 11.249 -2.995 1.00 59.88 106 GLY A O 1
ATOM 834 N N . ALA A 1 107 ? 9.146 10.532 -4.889 1.00 58.53 107 ALA A N 1
ATOM 835 C CA . ALA A 1 107 ? 10.468 10.980 -4.485 1.00 58.53 107 ALA A CA 1
ATOM 836 C C . ALA A 1 107 ? 10.432 12.512 -4.419 1.00 58.53 107 ALA A C 1
ATOM 838 O O . ALA A 1 107 ? 10.432 13.181 -5.458 1.00 58.53 107 ALA A O 1
ATOM 839 N N . ASP A 1 108 ? 10.344 13.064 -3.207 1.00 47.88 108 ASP A N 1
ATOM 840 C CA . ASP A 1 108 ? 10.648 14.467 -2.991 1.00 47.88 108 ASP A CA 1
ATOM 841 C C . ASP A 1 108 ? 12.029 14.696 -3.600 1.00 47.88 108 ASP A C 1
ATOM 843 O O . ASP A 1 108 ? 12.950 13.892 -3.412 1.00 47.88 108 ASP A O 1
ATOM 847 N N . GLN A 1 109 ? 12.188 15.788 -4.345 1.00 40.03 109 GLN A N 1
ATOM 848 C CA . GLN A 1 109 ? 13.513 16.335 -4.595 1.00 40.03 109 GLN A CA 1
ATOM 849 C C . GLN A 1 109 ? 14.072 16.792 -3.244 1.00 40.03 109 GLN A C 1
ATOM 851 O O . GLN A 1 109 ? 14.119 17.981 -2.939 1.00 40.03 109 GLN A O 1
ATOM 856 N N . CYS A 1 110 ? 14.458 15.845 -2.393 1.00 35.62 110 CYS A N 1
ATOM 857 C CA . CYS A 1 110 ? 15.244 16.124 -1.219 1.00 35.62 110 CYS A CA 1
ATOM 858 C C . CYS A 1 110 ? 16.625 16.488 -1.751 1.00 35.62 110 CYS A C 1
ATOM 860 O O . CYS A 1 110 ? 17.413 15.627 -2.131 1.00 35.62 110 CYS A O 1
ATOM 862 N N . SER A 1 111 ? 16.817 17.800 -1.897 1.00 37.53 111 SER A N 1
ATOM 863 C CA . SER A 1 111 ? 18.057 18.516 -1.625 1.00 37.53 111 SER A CA 1
ATOM 864 C C . SER A 1 111 ? 19.335 17.725 -1.894 1.00 37.53 111 SER A C 1
ATOM 866 O O . SER A 1 111 ? 19.734 16.857 -1.120 1.00 37.53 111 SER A O 1
ATOM 868 N N . ALA A 1 112 ? 20.057 18.145 -2.929 1.00 41.16 112 ALA A N 1
ATOM 869 C CA . ALA A 1 112 ? 21.504 18.028 -2.946 1.00 41.16 112 ALA A CA 1
ATOM 870 C C . ALA A 1 112 ? 22.086 18.612 -1.638 1.00 41.16 112 ALA A C 1
ATOM 872 O O . ALA A 1 112 ? 22.217 19.825 -1.527 1.00 41.16 112 ALA A O 1
ATOM 873 N N . GLN A 1 113 ? 22.340 17.756 -0.646 1.00 45.03 113 GLN A N 1
ATOM 874 C CA . GLN A 1 113 ? 23.128 17.933 0.586 1.00 45.03 113 GLN A CA 1
ATOM 875 C C . GLN A 1 113 ? 22.841 16.676 1.434 1.00 45.03 113 GLN A C 1
ATOM 877 O O . GLN A 1 113 ? 21.711 16.475 1.852 1.00 45.03 113 GLN A O 1
ATOM 882 N N . SER A 1 114 ? 23.738 15.727 1.682 1.00 38.38 114 SER A N 1
ATOM 883 C CA . SER A 1 114 ? 25.192 15.764 1.690 1.00 38.38 114 SER A CA 1
ATOM 884 C C . SER A 1 114 ? 25.729 14.369 1.366 1.00 38.38 114 SER A C 1
ATOM 886 O O . SER A 1 114 ? 25.453 13.406 2.080 1.00 38.38 114 SER A O 1
ATOM 888 N N . CYS A 1 115 ? 26.547 14.275 0.324 1.00 33.59 115 CYS A N 1
ATOM 889 C CA . CYS A 1 115 ? 27.660 13.342 0.331 1.00 33.59 115 CYS A CA 1
ATOM 890 C C . CYS A 1 115 ? 28.916 14.188 0.534 1.00 33.59 115 CYS A C 1
ATOM 892 O O . CYS A 1 115 ? 29.221 15.014 -0.326 1.00 33.59 115 CYS A O 1
ATOM 894 N N . ILE A 1 116 ? 29.620 13.888 1.632 1.00 36.19 116 ILE A N 1
ATOM 895 C CA . ILE A 1 116 ? 30.930 14.409 2.062 1.00 36.19 116 ILE A CA 1
ATOM 896 C C . ILE A 1 116 ? 30.884 15.787 2.732 1.00 36.19 116 ILE A C 1
ATOM 898 O O . ILE A 1 116 ? 30.500 16.781 2.083 1.00 36.19 116 ILE A O 1
#

pLDDT: mean 83.99, std 14.7, range [33.59, 95.81]

Radius of gyration: 14.36 Å; chains: 1; bounding box: 44×32×37 Å

Foldseek 3Di:
DWFWFQDWDDDQQEIETEGDAPPDPDTDTHALVNVVCCNVVRVHQEYEYEEDCVVVLQRLLVSLVVCVVVNHAYAYEYQADPVVLVVVCVVDVSSVSSVVSHNYDYPDPPDPDDDD

Sequence (116 aa):
MNLRVSSILIEANDLTINLYDGQCDDYNLIDNAAILMLVNELNIKQVIFLGEALMQTKPIVNVAASLKSFGITVITKSNYAFEQLISMSRRSKYLRALLEYTDVQGADQCSAQSCI